Protein AF-R6GW48-F1 (afdb_monomer)

Nearest PDB structures (foldseek):
  6ifg-assembly2_B  TM=4.872E-01  e=8.582E-05  Deinococcus radiodurans R1 = ATCC 13939 = DSM 20539
  6iff-assembly2_B  TM=4.916E-01  e=2.600E-04  Deinococcus radiodurans R1 = ATCC 13939 = DSM 20539
  6a8z-assembly2_B  TM=4.890E-01  e=3.833E-04  Deinococcus radiodurans R1 = ATCC 13939 = DSM 20539
  6kp0-assembly1_A  TM=4.730E-01  e=3.431E-04  Deinococcus radiodurans R1 = ATCC 13939 = DSM 20539
  6a8z-assembly1_A  TM=4.876E-01  e=4.785E-04  Deinococcus radiodurans R1 = ATCC 13939 = DSM 20539

Mean predicted aligned error: 8.46 Å

Radius of gyration: 21.84 Å; Cα contacts (8 Å, |Δi|>4): 277; chains: 1; bounding box: 44×29×83 Å

Solvent-accessible surface area (backbone atoms only — not comparable to full-atom values): 8969 Å² total; per-residue (Å²): 109,74,67,59,55,49,51,53,51,53,56,55,62,71,68,54,79,80,80,67,75,76,74,68,19,34,36,42,35,40,38,41,37,43,89,85,34,25,28,46,38,38,39,41,38,36,40,59,35,96,40,55,43,65,46,55,47,42,42,47,81,72,55,37,84,33,23,50,73,84,40,82,44,71,77,40,82,53,99,90,34,34,23,40,73,49,77,35,97,85,28,44,62,46,81,42,78,46,40,37,35,30,33,28,73,62,30,57,46,85,64,103,59,81,42,81,57,78,65,84,77,40,69,71,52,82,69,77,68,79,44,80,47,77,47,79,42,67,68,62,90,70,98,61,84,81,87,84,83,86,133

Structure (mmCIF, N/CA/C/O backbone):
data_AF-R6GW48-F1
#
_entry.id   AF-R6GW48-F1
#
loop_
_atom_site.group_PDB
_atom_site.id
_atom_site.type_symbol
_atom_site.label_atom_id
_atom_site.label_alt_id
_atom_site.label_comp_id
_atom_site.label_asym_id
_atom_site.label_entity_id
_atom_site.label_seq_id
_atom_site.pdbx_PDB_ins_code
_atom_site.Cartn_x
_atom_site.Cartn_y
_atom_site.Cartn_z
_atom_site.occupancy
_atom_site.B_iso_or_equiv
_atom_site.auth_seq_id
_atom_site.auth_comp_id
_atom_site.auth_asym_id
_atom_site.auth_atom_id
_atom_site.pdbx_PDB_model_num
ATOM 1 N N . MET A 1 1 ? -3.509 15.896 -59.108 1.00 61.12 1 MET A N 1
ATOM 2 C CA . MET A 1 1 ? -3.497 16.880 -57.997 1.00 61.12 1 MET A CA 1
ATOM 3 C C . MET A 1 1 ? -4.088 16.332 -56.695 1.00 61.12 1 MET A C 1
ATOM 5 O O . MET A 1 1 ? -3.417 16.419 -55.681 1.00 61.12 1 MET A O 1
ATOM 9 N N . ARG A 1 2 ? -5.265 15.681 -56.699 1.00 67.50 2 ARG A N 1
ATOM 10 C CA . ARG A 1 2 ? -5.935 15.160 -55.480 1.00 67.50 2 ARG A CA 1
ATOM 11 C C . ARG A 1 2 ? -5.115 14.147 -54.652 1.00 67.50 2 ARG A C 1
ATOM 13 O O . ARG A 1 2 ? -5.148 14.199 -53.432 1.00 67.50 2 ARG A O 1
ATOM 20 N N . ARG A 1 3 ? -4.340 13.267 -55.306 1.00 68.94 3 ARG A N 1
ATOM 21 C CA . ARG A 1 3 ? -3.456 12.283 -54.637 1.00 68.94 3 ARG A CA 1
ATOM 22 C C . ARG A 1 3 ? -2.205 12.916 -54.014 1.00 68.94 3 ARG A C 1
ATOM 24 O O . ARG A 1 3 ? -1.762 12.472 -52.965 1.00 68.94 3 ARG A O 1
ATOM 31 N N . LEU A 1 4 ? -1.677 13.966 -54.646 1.00 77.50 4 LEU A N 1
ATOM 32 C CA . LEU A 1 4 ? -0.506 14.697 -54.155 1.00 77.50 4 LEU A CA 1
ATOM 33 C C . LEU A 1 4 ? -0.878 15.550 -52.933 1.00 77.50 4 LEU A C 1
ATOM 35 O O . LEU A 1 4 ? -0.163 15.552 -51.942 1.00 77.50 4 LEU A O 1
ATOM 39 N N . LEU A 1 5 ? -2.057 16.180 -52.976 1.00 77.56 5 LEU A N 1
ATOM 40 C CA . LEU A 1 5 ? -2.664 16.877 -51.838 1.00 77.56 5 LEU A CA 1
ATOM 41 C C . LEU A 1 5 ? -2.879 15.952 -50.634 1.00 77.56 5 LEU A C 1
ATOM 43 O O . LEU A 1 5 ? -2.574 16.343 -49.514 1.00 77.56 5 LEU A O 1
ATOM 47 N N . LEU A 1 6 ? -3.352 14.722 -50.862 1.00 78.31 6 LEU A N 1
ATOM 48 C CA . LEU A 1 6 ? -3.543 13.745 -49.787 1.00 78.31 6 LEU A CA 1
ATOM 49 C C . LEU A 1 6 ? -2.209 13.330 -49.148 1.00 78.31 6 LEU A C 1
ATOM 51 O O . LEU A 1 6 ? -2.114 13.253 -47.931 1.00 78.31 6 LEU A O 1
ATOM 55 N N . ALA A 1 7 ? -1.176 13.106 -49.966 1.00 80.50 7 ALA A N 1
ATOM 56 C CA . ALA A 1 7 ? 0.150 12.728 -49.483 1.00 80.50 7 ALA A CA 1
ATOM 57 C C . ALA A 1 7 ? 0.799 13.844 -48.649 1.00 80.50 7 ALA A C 1
ATOM 59 O O . ALA A 1 7 ? 1.342 13.574 -47.581 1.00 80.50 7 ALA A O 1
ATOM 60 N N . VAL A 1 8 ? 0.686 15.099 -49.101 1.00 81.25 8 VAL A N 1
ATOM 61 C CA . VAL A 1 8 ? 1.177 16.272 -48.361 1.00 81.25 8 VAL A CA 1
ATOM 62 C C . VAL A 1 8 ? 0.414 16.452 -47.047 1.00 81.25 8 VAL A C 1
ATOM 64 O O . VAL A 1 8 ? 1.032 16.716 -46.021 1.00 81.25 8 VAL A O 1
ATOM 67 N N . LEU A 1 9 ? -0.906 16.239 -47.046 1.00 79.94 9 LEU A N 1
ATOM 68 C CA . LEU A 1 9 ? -1.726 16.299 -45.834 1.00 79.94 9 LEU A CA 1
ATOM 69 C C . LEU A 1 9 ? -1.347 15.201 -44.826 1.00 79.94 9 LEU A C 1
ATOM 71 O O . LEU A 1 9 ? -1.223 15.487 -43.640 1.00 79.94 9 LEU A O 1
ATOM 75 N N . CYS A 1 10 ? -1.109 13.967 -45.282 1.00 78.00 10 CYS A N 1
ATOM 76 C CA . CYS A 1 10 ? -0.648 12.879 -44.415 1.00 78.00 10 CYS A CA 1
ATOM 77 C C . CYS A 1 10 ? 0.730 13.176 -43.806 1.00 78.00 10 CYS A C 1
ATOM 79 O O . CYS A 1 10 ? 0.915 12.966 -42.612 1.00 78.00 10 CYS A O 1
ATOM 81 N N . LEU A 1 11 ? 1.673 13.711 -44.590 1.00 80.25 11 LEU A N 1
ATOM 82 C CA . LEU A 1 11 ? 2.991 14.136 -44.100 1.00 80.25 11 LEU A CA 1
ATOM 83 C C . LEU A 1 11 ? 2.893 15.251 -43.050 1.00 80.25 11 LEU A C 1
ATOM 85 O O . LEU A 1 11 ? 3.607 15.206 -42.054 1.00 80.25 11 LEU A O 1
ATOM 89 N N . LEU A 1 12 ? 1.977 16.205 -43.229 1.00 77.19 12 LEU A N 1
ATOM 90 C CA . LEU A 1 12 ? 1.717 17.263 -42.249 1.00 77.19 12 LEU A CA 1
ATOM 91 C C . LEU A 1 12 ? 1.127 16.711 -40.943 1.00 77.19 12 LEU A C 1
ATOM 93 O O . LEU A 1 12 ? 1.548 17.124 -39.865 1.00 77.19 12 LEU A O 1
ATOM 97 N N . LEU A 1 13 ? 0.222 15.732 -41.019 1.00 74.44 13 LEU A N 1
ATOM 98 C CA . LEU A 1 13 ? -0.356 15.082 -39.836 1.00 74.44 13 LEU A CA 1
ATOM 99 C C . LEU A 1 13 ? 0.684 14.293 -39.018 1.00 74.44 13 LEU A C 1
ATOM 101 O O . LEU A 1 13 ? 0.548 14.219 -37.801 1.00 74.44 13 LEU A O 1
ATOM 105 N N . PHE A 1 14 ? 1.748 13.772 -39.643 1.00 64.81 14 PHE A N 1
ATOM 106 C CA . PHE A 1 14 ? 2.864 13.116 -38.938 1.00 64.81 14 PHE A CA 1
ATOM 107 C C . PHE A 1 14 ? 3.815 14.085 -38.218 1.00 64.81 14 PHE A C 1
ATOM 109 O O . PHE A 1 14 ? 4.612 13.644 -37.395 1.00 64.81 14 PHE A O 1
ATOM 116 N N . THR A 1 15 ? 3.750 15.387 -38.513 1.00 71.44 15 THR A N 1
ATOM 117 C CA . THR A 1 15 ? 4.566 16.414 -37.832 1.00 71.44 15 THR A CA 1
ATOM 118 C C . THR A 1 15 ? 3.879 17.046 -36.627 1.00 71.44 15 THR A C 1
ATOM 120 O O . THR A 1 15 ? 4.492 17.855 -35.931 1.00 71.44 15 THR A O 1
ATOM 123 N N . LEU A 1 16 ? 2.617 16.693 -36.363 1.00 70.62 16 LEU A N 1
ATOM 124 C CA . LEU A 1 16 ? 1.933 17.170 -35.172 1.00 70.62 16 LEU A CA 1
ATOM 125 C C . LEU A 1 16 ? 2.581 16.521 -33.941 1.00 70.62 16 LEU A C 1
ATOM 127 O O . LEU A 1 16 ? 2.644 15.290 -33.878 1.00 70.62 16 LEU A O 1
ATOM 131 N N . PRO A 1 17 ? 3.060 17.307 -32.959 1.00 59.50 17 PRO A N 1
ATOM 132 C CA . PRO A 1 17 ? 3.488 16.737 -31.697 1.00 59.50 17 PRO A CA 1
ATOM 133 C C . PRO A 1 17 ? 2.282 16.030 -31.079 1.00 59.50 17 PRO A C 1
ATOM 135 O O . PRO A 1 17 ? 1.237 16.637 -30.838 1.00 59.50 17 PRO A O 1
ATOM 138 N N . VAL A 1 18 ? 2.419 14.729 -30.837 1.00 62.88 18 VAL A N 1
ATOM 139 C CA . VAL A 1 18 ? 1.515 14.019 -29.939 1.00 62.88 18 VAL A CA 1
ATOM 140 C C . VAL A 1 18 ? 1.778 14.612 -28.561 1.00 62.88 18 VAL A C 1
ATOM 142 O O . VAL A 1 18 ? 2.772 14.277 -27.921 1.00 62.88 18 VAL A O 1
ATOM 145 N N . TRP A 1 19 ? 0.918 15.530 -28.117 1.00 52.69 19 TRP A N 1
ATOM 146 C CA . TRP A 1 19 ? 0.811 15.848 -26.699 1.00 52.69 19 TRP A CA 1
ATOM 147 C C . TRP A 1 19 ? 0.279 14.594 -26.011 1.00 52.69 19 TRP A C 1
ATOM 149 O O . TRP A 1 19 ? -0.926 14.393 -25.867 1.00 52.69 19 TRP A O 1
ATOM 159 N N . GLY A 1 20 ? 1.197 13.697 -25.656 1.00 52.62 20 GLY A N 1
ATOM 160 C CA . GLY A 1 20 ? 0.921 12.712 -24.631 1.00 52.62 20 GLY A CA 1
ATOM 161 C C . GLY A 1 20 ? 0.604 13.491 -23.366 1.00 52.62 20 GLY A C 1
ATOM 162 O O . GLY A 1 20 ? 1.370 14.381 -22.995 1.00 52.62 20 GLY A O 1
ATOM 163 N N . ALA A 1 21 ? -0.536 13.203 -22.742 1.00 59.69 21 ALA A N 1
ATOM 164 C CA . ALA A 1 21 ? -0.748 13.630 -21.369 1.00 59.69 21 ALA A CA 1
ATOM 165 C C . ALA A 1 21 ? 0.480 13.187 -20.561 1.00 59.69 21 ALA A C 1
ATOM 167 O O . ALA A 1 21 ? 0.920 12.040 -20.706 1.00 59.69 21 ALA A O 1
ATOM 168 N N . GLU A 1 22 ? 1.068 14.100 -19.786 1.00 63.56 22 GLU A N 1
ATOM 169 C CA . GLU A 1 22 ? 2.135 13.731 -18.860 1.00 63.56 22 GLU A CA 1
ATOM 170 C C . GLU A 1 22 ? 1.631 12.563 -18.012 1.00 63.56 22 GLU A C 1
ATOM 172 O O . GLU A 1 22 ? 0.483 12.558 -17.557 1.00 63.56 22 GLU A O 1
ATOM 177 N N . ALA A 1 23 ? 2.446 11.514 -17.904 1.00 74.62 23 ALA A N 1
ATOM 178 C CA . ALA A 1 23 ? 2.042 10.332 -17.171 1.00 74.62 23 ALA A CA 1
ATOM 179 C C . ALA A 1 23 ? 1.957 10.689 -15.685 1.00 74.62 23 ALA A C 1
ATOM 181 O O . ALA A 1 23 ? 2.975 10.854 -15.019 1.00 74.62 23 ALA A O 1
ATOM 182 N N . GLU A 1 24 ? 0.721 10.839 -15.223 1.00 88.94 24 GLU A N 1
ATOM 183 C CA . GLU A 1 24 ? 0.368 11.248 -13.872 1.00 88.94 24 GLU A CA 1
ATOM 184 C C . GLU A 1 24 ? 0.602 10.107 -12.875 1.00 88.94 24 GLU A C 1
ATOM 186 O O . GLU A 1 24 ? 0.140 8.975 -13.071 1.00 88.94 24 GLU A O 1
ATOM 191 N N . ASN A 1 25 ? 1.279 10.419 -11.774 1.00 94.00 25 ASN A N 1
ATOM 192 C CA . ASN A 1 25 ? 1.462 9.510 -10.660 1.00 94.00 25 ASN A CA 1
ATOM 193 C C . ASN A 1 25 ? 0.212 9.524 -9.779 1.00 94.00 25 ASN A C 1
ATOM 195 O O . ASN A 1 25 ? -0.149 10.543 -9.191 1.00 94.00 25 ASN A O 1
ATOM 199 N N . THR A 1 26 ? -0.445 8.376 -9.638 1.00 95.50 26 THR A N 1
ATOM 200 C CA . THR A 1 26 ? -1.699 8.274 -8.881 1.00 95.50 26 THR A CA 1
ATOM 201 C C . THR A 1 26 ? -1.605 7.250 -7.762 1.00 95.50 26 THR A C 1
ATOM 203 O O . THR A 1 26 ? -0.914 6.233 -7.875 1.00 95.50 26 THR A O 1
ATOM 206 N N . MET A 1 27 ? -2.329 7.520 -6.677 1.00 96.12 27 MET A N 1
ATOM 207 C CA . MET A 1 27 ? -2.474 6.624 -5.538 1.00 96.12 27 MET A CA 1
ATOM 208 C C . MET A 1 27 ? -3.957 6.431 -5.218 1.00 96.12 27 MET A C 1
ATOM 210 O O . MET A 1 27 ? -4.679 7.386 -4.937 1.00 96.12 27 MET A O 1
ATOM 214 N N . GLU A 1 28 ? -4.414 5.184 -5.225 1.00 96.75 28 GLU A N 1
ATOM 215 C CA . GLU A 1 28 ? -5.750 4.803 -4.766 1.00 96.75 28 GLU A CA 1
ATOM 216 C C . GLU A 1 28 ? -5.626 3.967 -3.493 1.00 96.75 28 GLU A C 1
ATOM 218 O O . GLU A 1 28 ? -4.957 2.934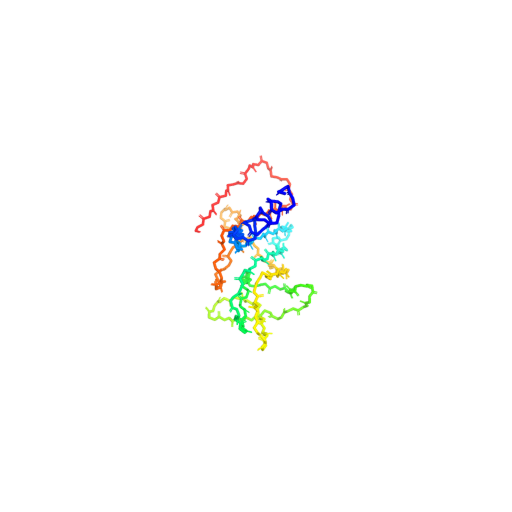 -3.487 1.00 96.75 28 GLU A O 1
ATOM 223 N N . VAL A 1 29 ? -6.284 4.390 -2.415 1.00 97.44 29 VAL A N 1
ATOM 224 C CA . VAL A 1 29 ? -6.236 3.719 -1.111 1.00 97.44 29 VAL A CA 1
ATOM 225 C C . VAL A 1 29 ? -7.623 3.231 -0.729 1.00 97.44 29 VAL A C 1
ATOM 227 O O . VAL A 1 29 ? -8.561 4.011 -0.606 1.00 97.44 29 VAL A O 1
ATOM 230 N N . THR A 1 30 ? -7.767 1.939 -0.476 1.00 97.25 30 THR A N 1
ATOM 231 C CA . THR A 1 30 ? -8.964 1.373 0.148 1.00 97.25 30 THR A CA 1
ATOM 232 C C . THR A 1 30 ? -8.615 0.865 1.536 1.00 97.25 30 THR A C 1
ATOM 234 O O . THR A 1 30 ? -7.706 0.053 1.693 1.00 97.25 30 THR A O 1
ATOM 237 N N . ALA A 1 31 ? -9.354 1.329 2.538 1.00 96.75 31 ALA A N 1
ATOM 238 C CA . ALA A 1 31 ? -9.251 0.873 3.915 1.00 96.75 31 ALA A CA 1
ATOM 239 C C . ALA A 1 31 ? -10.572 0.225 4.338 1.00 96.75 31 ALA A C 1
ATOM 241 O O . ALA A 1 31 ? -11.636 0.835 4.225 1.00 96.75 31 ALA A O 1
ATOM 242 N N . VAL A 1 32 ? -10.508 -1.005 4.837 1.00 96.25 32 VAL A N 1
ATOM 243 C CA . VAL A 1 32 ? -11.642 -1.685 5.471 1.00 96.25 32 VAL A CA 1
ATOM 244 C C . VAL A 1 32 ? -11.333 -1.821 6.952 1.00 96.25 32 VAL A C 1
ATOM 246 O O . VAL A 1 32 ? -10.416 -2.550 7.327 1.00 96.25 32 VAL A O 1
ATOM 249 N N . VAL A 1 33 ? -12.083 -1.093 7.771 1.00 94.62 33 VAL A N 1
ATOM 250 C CA . VAL A 1 33 ? -11.959 -1.087 9.228 1.00 94.62 33 VAL A CA 1
ATOM 251 C C . VAL A 1 33 ? -12.813 -2.222 9.784 1.00 94.62 33 VAL A C 1
ATOM 253 O O . VAL A 1 33 ? -14.006 -2.308 9.489 1.00 94.62 33 VAL A O 1
ATOM 256 N N . ASN A 1 34 ? -12.211 -3.094 10.584 1.00 93.19 34 ASN A N 1
ATOM 257 C CA . ASN A 1 34 ? -12.891 -4.211 11.228 1.00 93.19 34 ASN A CA 1
ATOM 258 C C . A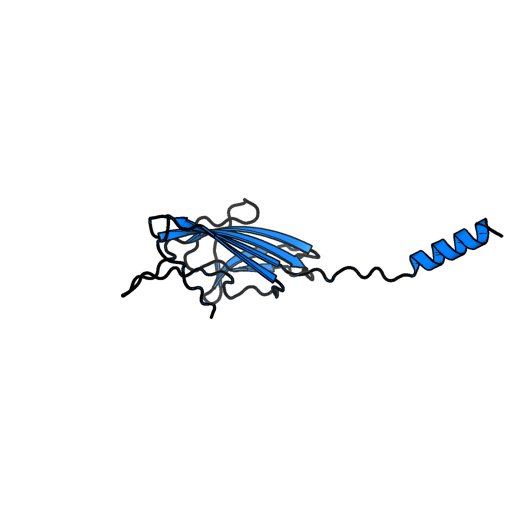SN A 1 34 ? -13.385 -3.817 12.631 1.00 93.19 34 ASN A C 1
ATOM 260 O O . ASN A 1 34 ? -12.937 -2.833 13.221 1.00 93.19 34 ASN A O 1
ATOM 264 N N . GLY A 1 35 ? -14.319 -4.598 13.181 1.00 89.19 35 GLY A N 1
ATOM 265 C CA . GLY A 1 35 ? -14.910 -4.336 14.501 1.00 89.19 35 GLY A CA 1
ATOM 266 C C . GLY A 1 35 ? -13.931 -4.447 15.677 1.00 89.19 35 GLY A C 1
ATOM 267 O O . GLY A 1 35 ? -14.207 -3.910 16.745 1.00 89.19 35 GLY A O 1
ATOM 268 N N . ASP A 1 36 ? -12.787 -5.103 15.478 1.00 90.75 36 ASP A N 1
ATOM 269 C CA . ASP A 1 36 ? -11.690 -5.206 16.449 1.00 90.75 36 ASP A CA 1
ATOM 270 C C . ASP A 1 36 ? -10.702 -4.024 16.381 1.00 90.75 36 ASP A C 1
ATOM 272 O O . ASP A 1 36 ? -9.738 -3.982 17.141 1.00 90.75 36 ASP A O 1
ATOM 276 N N . GLY A 1 37 ? -10.933 -3.059 15.483 1.00 90.38 37 GLY A N 1
ATOM 277 C CA . GLY A 1 37 ? -10.062 -1.903 15.279 1.00 90.38 37 GLY A CA 1
ATOM 278 C C . GLY A 1 37 ? -8.863 -2.164 14.366 1.00 90.38 37 GLY A C 1
ATOM 279 O O . GLY A 1 37 ? -8.065 -1.249 14.158 1.00 90.38 37 GLY A O 1
ATOM 280 N N . SER A 1 38 ? -8.735 -3.363 13.789 1.00 95.50 38 SER A N 1
ATOM 281 C CA . SER A 1 38 ? -7.772 -3.630 12.720 1.00 95.50 38 SER A CA 1
ATOM 282 C C . SER A 1 38 ? -8.245 -3.042 11.387 1.00 95.50 38 SER A C 1
ATOM 284 O O . SER A 1 38 ? -9.441 -2.864 11.145 1.00 95.50 38 SER A O 1
ATOM 286 N N . CYS A 1 39 ? -7.305 -2.755 10.490 1.00 96.62 39 CYS A N 1
ATOM 287 C CA . CYS A 1 39 ? -7.596 -2.203 9.171 1.00 96.62 39 CYS A CA 1
ATOM 288 C C . CYS A 1 39 ? -6.936 -3.027 8.070 1.00 96.62 39 CYS A C 1
ATOM 290 O O . CYS A 1 39 ? -5.714 -3.173 8.046 1.00 96.62 39 CYS A O 1
ATOM 292 N N . ARG A 1 40 ? -7.725 -3.504 7.105 1.00 97.31 40 ARG A N 1
ATOM 293 C CA . ARG A 1 40 ? -7.196 -4.079 5.865 1.00 97.31 40 ARG A CA 1
ATOM 294 C C . ARG A 1 40 ? -7.002 -2.971 4.841 1.00 97.31 40 ARG A C 1
ATOM 296 O O . ARG A 1 40 ? -7.964 -2.305 4.462 1.00 97.31 40 ARG A O 1
ATOM 303 N N . MET A 1 41 ? -5.767 -2.802 4.398 1.00 97.81 41 MET A N 1
ATOM 304 C CA . MET A 1 41 ? -5.357 -1.775 3.452 1.00 97.81 41 MET A CA 1
ATOM 305 C C . MET A 1 41 ? -5.109 -2.405 2.083 1.00 97.81 41 MET A C 1
ATOM 307 O O . MET A 1 41 ? -4.465 -3.450 1.978 1.00 97.81 41 MET A O 1
ATOM 311 N N . ALA A 1 42 ? -5.599 -1.748 1.037 1.00 97.62 42 ALA A N 1
ATOM 312 C CA . ALA A 1 42 ? -5.235 -2.005 -0.347 1.00 97.62 42 ALA A CA 1
ATOM 313 C C . ALA A 1 42 ? -4.819 -0.680 -0.987 1.00 97.62 42 ALA A C 1
ATOM 315 O O . ALA A 1 42 ? -5.581 0.285 -0.959 1.00 97.62 42 ALA A O 1
ATOM 316 N N . VAL A 1 43 ? -3.611 -0.627 -1.536 1.00 97.44 43 VAL A N 1
ATOM 317 C CA . VAL A 1 43 ? -3.035 0.577 -2.134 1.00 97.44 43 VAL A CA 1
ATOM 318 C C . VAL A 1 43 ? -2.638 0.259 -3.563 1.00 97.44 43 VAL A C 1
ATOM 320 O O . VAL A 1 43 ? -1.833 -0.638 -3.795 1.00 97.44 43 VAL A O 1
ATOM 323 N N . LYS A 1 44 ? -3.183 0.991 -4.527 1.00 97.31 44 LYS A N 1
ATOM 324 C CA . LYS A 1 44 ? -2.777 0.912 -5.927 1.00 97.31 44 LYS A CA 1
ATOM 325 C C . LYS A 1 44 ? -1.994 2.167 -6.278 1.00 97.31 44 LYS A C 1
ATOM 327 O O . LYS A 1 44 ? -2.509 3.274 -6.174 1.00 97.31 44 LYS A O 1
ATOM 332 N N . LEU A 1 45 ? -0.755 1.968 -6.697 1.00 96.25 45 LEU A N 1
ATOM 333 C CA . LEU A 1 45 ? 0.151 3.003 -7.169 1.00 96.25 45 LEU A CA 1
ATOM 334 C C . LEU A 1 45 ? 0.300 2.869 -8.675 1.00 96.25 45 LEU A C 1
ATOM 336 O O . LEU A 1 45 ? 0.631 1.788 -9.158 1.00 96.25 45 LEU A O 1
ATOM 340 N N . VAL A 1 46 ? 0.095 3.960 -9.400 1.00 96.50 46 VAL A N 1
ATOM 341 C CA . VAL A 1 46 ? 0.493 4.087 -10.804 1.00 96.50 46 VAL A CA 1
ATOM 342 C C . VAL A 1 46 ? 1.588 5.136 -10.841 1.00 96.50 46 VAL A C 1
ATOM 344 O O . VAL A 1 46 ? 1.326 6.279 -10.485 1.00 96.50 46 VAL A O 1
ATOM 347 N N . LEU A 1 47 ? 2.806 4.738 -11.200 1.00 95.06 47 LEU A N 1
ATOM 348 C CA . LEU A 1 47 ? 3.998 5.583 -11.139 1.00 95.06 47 LEU A CA 1
ATOM 349 C C . LEU A 1 47 ? 4.689 5.613 -12.499 1.00 95.06 47 LEU A C 1
ATOM 351 O O . LEU A 1 47 ? 4.954 4.562 -13.079 1.00 95.06 47 LEU A O 1
ATOM 355 N N . ASN A 1 48 ? 5.022 6.802 -12.982 1.00 94.56 48 ASN A N 1
ATOM 356 C CA . ASN A 1 48 ? 5.926 7.025 -14.094 1.00 94.56 48 ASN A CA 1
ATOM 357 C C . ASN A 1 48 ? 7.365 7.100 -13.570 1.00 94.56 48 ASN A C 1
ATOM 359 O O . ASN A 1 48 ? 7.735 8.037 -12.863 1.00 94.56 48 ASN A O 1
ATOM 363 N N . LEU A 1 49 ? 8.160 6.081 -13.885 1.00 94.25 49 LEU A N 1
ATOM 364 C CA . LEU A 1 49 ? 9.484 5.869 -13.305 1.00 94.25 49 LEU A CA 1
ATOM 365 C C . LEU A 1 49 ? 10.595 6.084 -14.338 1.00 94.25 49 LEU A C 1
ATOM 367 O O . LEU A 1 49 ? 10.486 5.661 -15.492 1.00 94.25 49 LEU A O 1
ATOM 371 N N . ASP A 1 50 ? 11.699 6.691 -13.906 1.00 92.94 50 ASP A N 1
ATOM 372 C CA . ASP A 1 50 ? 12.841 7.077 -14.746 1.00 92.94 50 ASP A CA 1
ATOM 373 C C . ASP A 1 50 ? 13.997 6.056 -14.749 1.00 92.94 50 ASP A C 1
ATOM 375 O O . ASP A 1 50 ? 15.047 6.279 -15.357 1.00 92.94 50 ASP A O 1
ATOM 379 N N . GLY A 1 51 ? 13.780 4.876 -14.166 1.00 94.00 51 GLY A N 1
ATOM 380 C CA . GLY A 1 51 ? 14.754 3.790 -14.096 1.00 94.00 51 GLY A CA 1
ATOM 381 C C . GLY A 1 51 ? 15.404 3.523 -12.738 1.00 94.00 51 GLY A C 1
ATOM 382 O O . GLY A 1 51 ? 16.519 3.002 -12.776 1.00 94.00 51 GLY A O 1
ATOM 383 N N . PRO A 1 52 ? 14.798 3.807 -11.562 1.00 95.00 52 PRO A N 1
ATOM 384 C CA . PRO A 1 52 ? 15.412 3.413 -10.300 1.00 95.00 52 PRO A CA 1
ATOM 385 C C . PRO A 1 52 ? 15.552 1.890 -10.244 1.00 95.00 52 PRO A C 1
ATOM 387 O O . PRO A 1 52 ? 14.634 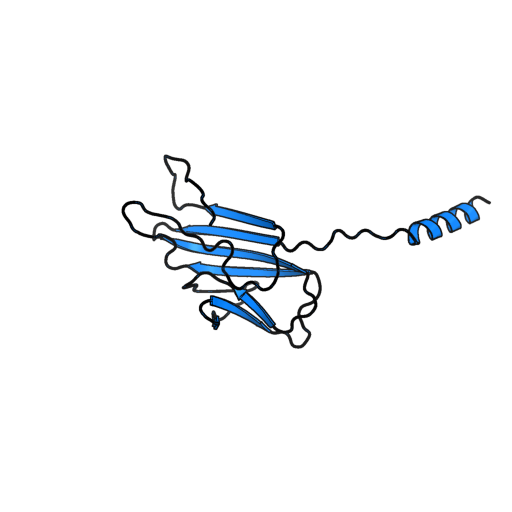1.160 -10.613 1.00 95.00 52 PRO A O 1
ATOM 390 N N . GLU A 1 53 ? 16.690 1.399 -9.763 1.00 95.56 53 GLU A N 1
ATOM 391 C CA . GLU A 1 53 ? 16.917 -0.038 -9.536 1.00 95.56 53 GLU A CA 1
ATOM 392 C C . GLU A 1 53 ? 16.238 -0.533 -8.259 1.00 95.56 53 GLU A C 1
ATOM 394 O O . GLU A 1 53 ? 15.941 -1.718 -8.122 1.00 95.56 53 GLU A O 1
ATOM 399 N N . ARG A 1 54 ? 15.950 0.387 -7.335 1.00 94.31 54 ARG A N 1
ATOM 400 C CA . ARG A 1 54 ? 15.320 0.111 -6.049 1.00 94.31 54 ARG A CA 1
ATOM 401 C C . ARG A 1 54 ? 14.136 1.043 -5.825 1.00 94.31 54 ARG A C 1
ATOM 403 O O . ARG A 1 54 ? 14.285 2.260 -5.885 1.00 94.31 54 ARG A O 1
ATOM 410 N N . LEU A 1 55 ? 12.982 0.469 -5.505 1.00 93.81 55 LEU A N 1
ATOM 411 C CA . LEU A 1 55 ? 11.785 1.195 -5.091 1.00 93.81 55 LEU A CA 1
ATOM 412 C C . LEU A 1 55 ? 11.476 0.901 -3.629 1.00 93.81 55 LEU A C 1
ATOM 414 O O . LEU A 1 55 ? 11.471 -0.252 -3.198 1.00 93.81 55 LEU A O 1
ATOM 418 N N . VAL A 1 56 ? 11.182 1.959 -2.881 1.00 94.31 56 VAL A N 1
ATOM 419 C CA . VAL A 1 56 ? 10.717 1.887 -1.498 1.00 94.31 56 VAL A CA 1
ATOM 420 C C . VAL A 1 56 ? 9.246 2.273 -1.495 1.00 94.31 56 VAL A C 1
ATOM 422 O O . VAL A 1 56 ? 8.897 3.416 -1.782 1.00 94.31 56 VAL A O 1
ATOM 425 N N . LEU A 1 57 ? 8.383 1.300 -1.214 1.00 95.12 57 LEU A N 1
ATOM 426 C CA . LEU A 1 57 ? 6.936 1.472 -1.179 1.00 95.12 57 LEU A CA 1
ATOM 427 C C . LEU A 1 57 ? 6.486 1.472 0.289 1.00 95.12 57 LEU A C 1
ATOM 429 O O . LEU A 1 57 ? 6.412 0.398 0.898 1.00 95.12 57 LEU A O 1
ATOM 433 N N . PRO A 1 58 ? 6.261 2.647 0.899 1.00 94.94 58 PRO A N 1
ATOM 434 C CA . PRO A 1 58 ? 5.957 2.740 2.320 1.00 94.94 58 PRO A CA 1
ATOM 435 C C . PRO A 1 58 ? 4.603 2.110 2.656 1.00 94.94 58 PRO A C 1
ATOM 437 O O . PRO A 1 58 ? 3.649 2.150 1.879 1.00 94.94 58 PRO A O 1
ATOM 440 N N . VAL A 1 59 ? 4.527 1.540 3.853 1.00 95.12 59 VAL A N 1
ATOM 441 C CA . VAL A 1 59 ? 3.320 0.970 4.452 1.00 95.12 59 VAL A CA 1
ATOM 442 C C . VAL A 1 59 ? 3.117 1.559 5.845 1.00 95.12 59 VAL A C 1
ATOM 444 O O . VAL A 1 59 ? 4.026 2.133 6.448 1.00 95.12 59 VAL A O 1
ATOM 447 N N . GLY A 1 60 ? 1.902 1.435 6.375 1.00 92.12 60 GLY A N 1
ATOM 448 C CA . GLY A 1 60 ? 1.606 1.907 7.726 1.00 92.12 60 GLY A CA 1
ATOM 449 C C . GLY A 1 60 ? 2.437 1.192 8.798 1.00 92.12 60 GLY A C 1
ATOM 450 O O . GLY A 1 60 ? 2.824 0.033 8.642 1.00 92.12 60 GLY A O 1
ATOM 451 N N . SER A 1 61 ? 2.696 1.879 9.912 1.00 90.00 61 SER A N 1
ATOM 452 C CA . SER A 1 61 ? 3.437 1.291 11.031 1.00 90.00 61 SER A CA 1
ATOM 453 C C . SER A 1 61 ? 2.719 0.057 11.581 1.00 90.00 61 SER A C 1
ATOM 455 O O . SER A 1 61 ? 1.530 0.102 11.889 1.00 90.00 61 SER A O 1
ATOM 457 N N . GLY A 1 62 ? 3.460 -1.039 11.722 1.00 91.75 62 GLY A N 1
ATOM 458 C CA . GLY A 1 62 ? 2.952 -2.305 12.234 1.00 91.75 62 GLY A CA 1
ATOM 459 C C . GLY A 1 62 ? 2.242 -3.138 11.173 1.00 91.75 62 GLY A C 1
ATOM 460 O O . GLY A 1 62 ? 1.517 -4.050 11.549 1.00 91.75 62 GLY A O 1
ATOM 461 N N . ALA A 1 63 ? 2.428 -2.833 9.883 1.00 95.19 63 ALA A N 1
ATOM 462 C CA . ALA A 1 63 ? 1.863 -3.605 8.784 1.00 95.19 63 ALA A CA 1
ATOM 463 C C . ALA A 1 63 ? 2.261 -5.088 8.852 1.00 95.19 63 ALA A C 1
ATOM 465 O O . ALA A 1 63 ? 3.428 -5.438 9.035 1.00 95.19 63 ALA A O 1
ATOM 466 N N . GLN A 1 64 ? 1.269 -5.952 8.664 1.00 96.25 64 GLN A N 1
ATOM 467 C CA . GLN A 1 64 ? 1.381 -7.408 8.649 1.00 96.25 64 GLN A CA 1
ATOM 468 C C . GLN A 1 64 ? 0.819 -7.959 7.337 1.00 96.25 64 GLN A C 1
ATOM 470 O O . GLN A 1 64 ? 0.079 -7.265 6.634 1.00 96.25 64 GLN A O 1
ATOM 475 N N . ASP A 1 65 ? 1.183 -9.203 7.015 1.00 96.69 65 ASP A N 1
ATOM 476 C CA . ASP A 1 65 ? 0.675 -9.949 5.854 1.00 96.69 65 ASP A CA 1
ATOM 477 C C . ASP A 1 65 ? 0.765 -9.164 4.538 1.00 96.69 65 ASP A C 1
ATOM 479 O O . ASP A 1 65 ? -0.155 -9.151 3.716 1.00 96.69 65 ASP A O 1
ATOM 483 N N . ALA A 1 66 ? 1.876 -8.447 4.365 1.00 97.56 66 ALA A N 1
ATOM 484 C CA . ALA A 1 66 ? 2.038 -7.548 3.244 1.00 97.56 66 ALA A CA 1
ATOM 485 C C . ALA A 1 66 ? 2.259 -8.314 1.931 1.00 97.56 66 ALA A C 1
ATOM 487 O O . ALA A 1 66 ? 3.017 -9.286 1.872 1.00 97.56 66 ALA A O 1
ATOM 488 N N . THR A 1 67 ? 1.637 -7.841 0.854 1.00 98.12 67 THR A N 1
ATOM 489 C CA . THR A 1 67 ? 1.861 -8.348 -0.502 1.00 98.12 67 THR A CA 1
ATOM 490 C C . THR A 1 67 ? 2.128 -7.212 -1.475 1.00 98.12 67 THR A C 1
ATOM 492 O O . THR A 1 67 ? 1.664 -6.088 -1.272 1.00 98.12 67 THR A O 1
ATOM 495 N N . VAL A 1 68 ? 2.861 -7.523 -2.543 1.00 97.75 68 VAL A N 1
ATOM 496 C CA . VAL A 1 68 ? 2.997 -6.678 -3.730 1.00 97.75 68 VAL A CA 1
ATOM 497 C C . VAL A 1 68 ? 2.565 -7.493 -4.936 1.00 97.75 68 VAL A C 1
ATOM 499 O O . VAL A 1 68 ? 3.084 -8.581 -5.175 1.00 97.75 68 VAL A O 1
ATOM 502 N N . ASN A 1 69 ? 1.605 -6.975 -5.698 1.00 96.56 69 ASN A N 1
ATOM 503 C CA . ASN A 1 69 ? 1.023 -7.631 -6.870 1.00 96.56 69 ASN A CA 1
ATOM 504 C C . ASN A 1 69 ? 0.548 -9.069 -6.571 1.00 96.56 69 ASN A C 1
ATOM 506 O O . ASN A 1 69 ? 0.657 -9.959 -7.409 1.00 96.56 69 ASN A O 1
ATOM 510 N N . GLY A 1 70 ? 0.042 -9.298 -5.352 1.00 93.50 70 GLY A N 1
ATOM 511 C CA . GLY A 1 70 ? -0.441 -10.600 -4.881 1.00 93.50 70 GLY A CA 1
ATOM 512 C C . GLY A 1 70 ? 0.642 -11.557 -4.369 1.00 93.50 70 GLY A C 1
ATOM 513 O O . GLY A 1 70 ? 0.300 -12.597 -3.811 1.00 93.50 70 GLY A O 1
ATOM 514 N N . ALA A 1 71 ? 1.929 -11.224 -4.503 1.00 94.88 71 ALA A N 1
ATOM 515 C CA . ALA A 1 71 ? 3.024 -12.012 -3.946 1.00 94.88 71 ALA A CA 1
ATOM 516 C C . ALA A 1 71 ? 3.391 -11.524 -2.539 1.00 94.88 71 ALA A C 1
ATOM 518 O O . ALA A 1 71 ? 3.508 -10.319 -2.306 1.00 94.88 71 ALA A O 1
ATOM 519 N N . ALA A 1 72 ? 3.598 -12.455 -1.603 1.00 95.81 72 ALA A N 1
ATOM 520 C CA . ALA A 1 72 ? 4.021 -12.130 -0.243 1.00 95.81 72 ALA A CA 1
ATOM 521 C C . ALA A 1 72 ? 5.336 -11.335 -0.254 1.00 95.81 72 ALA A C 1
ATOM 523 O O . ALA A 1 72 ? 6.297 -11.709 -0.927 1.00 95.81 72 ALA A O 1
ATOM 524 N N . ALA A 1 73 ? 5.375 -10.248 0.512 1.00 95.50 73 ALA A N 1
ATOM 525 C CA . ALA A 1 73 ? 6.510 -9.344 0.581 1.00 95.50 73 ALA A CA 1
ATOM 526 C C . ALA A 1 73 ? 6.891 -9.081 2.039 1.00 95.50 73 ALA A C 1
ATOM 528 O O . ALA A 1 73 ? 6.046 -8.907 2.916 1.00 95.50 73 ALA A O 1
ATOM 529 N N . LYS A 1 74 ? 8.197 -9.044 2.309 1.00 94.94 74 LYS A N 1
ATOM 530 C CA . LYS A 1 74 ? 8.705 -8.774 3.652 1.00 94.94 74 LYS A CA 1
ATOM 531 C C . LYS A 1 74 ? 8.693 -7.271 3.916 1.00 94.94 74 LYS A C 1
ATOM 533 O O . LYS A 1 74 ? 9.350 -6.516 3.201 1.00 94.94 74 LYS A O 1
ATOM 538 N N . VAL A 1 75 ? 8.016 -6.863 4.986 1.00 95.50 75 VAL A N 1
ATOM 539 C CA . VAL A 1 75 ? 8.104 -5.495 5.509 1.00 95.50 75 VAL A CA 1
ATOM 540 C C . VAL A 1 75 ? 9.502 -5.270 6.085 1.00 95.50 75 VAL A C 1
ATOM 542 O O . VAL A 1 75 ? 9.982 -6.041 6.920 1.00 95.50 75 VAL A O 1
ATOM 545 N N . GLN A 1 76 ? 10.163 -4.216 5.622 1.00 95.06 76 GLN A N 1
ATOM 546 C CA . GLN A 1 76 ? 11.473 -3.780 6.090 1.00 95.06 76 GLN A CA 1
ATOM 547 C C . GLN A 1 76 ? 11.342 -2.457 6.838 1.00 95.06 76 GLN A C 1
ATOM 549 O O . GLN A 1 76 ? 10.485 -1.635 6.516 1.00 95.06 76 GLN A O 1
ATOM 554 N N . ARG A 1 77 ? 12.209 -2.242 7.831 1.00 93.00 77 ARG A N 1
ATOM 555 C CA . ARG A 1 77 ? 12.324 -0.962 8.532 1.00 93.00 77 ARG A CA 1
ATOM 556 C C . ARG A 1 77 ? 13.511 -0.190 7.961 1.00 93.00 77 ARG A C 1
ATOM 558 O O . ARG A 1 77 ? 14.634 -0.678 8.042 1.00 93.00 77 ARG A O 1
ATOM 565 N N . LEU A 1 78 ? 13.253 0.992 7.412 1.00 90.12 78 LEU A N 1
ATOM 566 C CA . LEU A 1 78 ? 14.243 1.903 6.834 1.00 90.12 78 LEU A CA 1
ATOM 567 C C . LEU A 1 78 ? 14.077 3.267 7.504 1.00 90.12 78 LEU A C 1
ATOM 569 O O . LEU A 1 78 ? 13.019 3.867 7.364 1.00 90.12 78 LEU A O 1
ATOM 573 N N . ASP A 1 79 ? 15.064 3.722 8.278 1.00 81.81 79 ASP A N 1
ATOM 574 C CA . ASP A 1 79 ? 15.094 5.070 8.878 1.00 81.81 79 ASP A CA 1
ATOM 575 C C . ASP A 1 79 ? 13.770 5.513 9.544 1.00 81.81 79 ASP A C 1
ATOM 577 O O . ASP A 1 79 ? 13.323 6.644 9.407 1.00 81.81 79 ASP A O 1
ATOM 581 N N . ASN A 1 80 ? 13.150 4.590 10.294 1.00 83.56 80 ASN A N 1
ATOM 582 C CA . ASN A 1 80 ? 11.844 4.693 10.978 1.00 83.56 80 ASN A CA 1
ATOM 583 C C . ASN A 1 80 ? 10.573 4.527 10.134 1.00 83.56 80 ASN A C 1
ATOM 585 O O . ASN A 1 80 ? 9.490 4.432 10.714 1.00 83.56 80 ASN A O 1
ATOM 589 N N . ILE A 1 81 ? 10.688 4.361 8.823 1.00 88.56 81 ILE A N 1
ATOM 590 C CA . ILE A 1 81 ? 9.580 4.008 7.935 1.00 88.56 81 ILE A CA 1
ATOM 591 C C . ILE A 1 81 ? 9.504 2.484 7.798 1.00 88.56 81 ILE A C 1
ATOM 593 O O . ILE A 1 81 ? 10.522 1.788 7.743 1.00 88.56 81 ILE A O 1
ATOM 597 N N . GLN A 1 82 ? 8.287 1.943 7.764 1.00 94.12 82 GLN A N 1
ATOM 598 C CA . GLN A 1 82 ? 8.052 0.557 7.361 1.00 94.12 82 GLN A CA 1
ATOM 599 C C . GLN A 1 82 ? 7.701 0.544 5.878 1.00 94.12 82 GLN A C 1
ATOM 601 O O . GLN A 1 82 ? 6.848 1.310 5.443 1.00 94.12 82 GLN A O 1
ATOM 606 N N . ALA A 1 83 ? 8.374 -0.290 5.093 1.00 95.56 83 ALA A N 1
ATOM 607 C CA . ALA A 1 83 ? 8.227 -0.288 3.645 1.00 95.56 83 ALA A CA 1
ATOM 608 C C . ALA A 1 83 ? 8.429 -1.672 3.030 1.00 95.56 83 ALA A C 1
ATOM 610 O O . ALA A 1 83 ? 9.080 -2.552 3.597 1.00 95.56 83 ALA A O 1
ATOM 611 N N . LEU A 1 84 ? 7.894 -1.831 1.825 1.00 95.69 84 LEU A N 1
ATOM 612 C CA . LEU A 1 84 ? 8.175 -2.934 0.920 1.00 95.69 84 LEU A CA 1
ATOM 613 C C . LEU A 1 84 ? 9.242 -2.455 -0.062 1.00 95.69 84 LEU A C 1
ATOM 615 O O . LEU A 1 84 ? 9.080 -1.421 -0.708 1.00 95.69 84 LEU A O 1
ATOM 619 N N . VAL A 1 85 ? 10.351 -3.184 -0.139 1.00 95.00 85 VAL A N 1
ATOM 620 C CA . VAL A 1 85 ? 11.474 -2.831 -1.011 1.00 95.00 85 VAL A CA 1
ATOM 621 C C . VAL A 1 85 ? 11.447 -3.743 -2.223 1.00 95.00 85 VAL A C 1
ATOM 623 O O . VAL A 1 85 ? 11.490 -4.963 -2.073 1.00 95.00 85 VAL A O 1
ATOM 626 N N . LEU A 1 86 ? 11.371 -3.145 -3.408 1.00 94.75 86 LEU A N 1
ATOM 627 C CA . LEU A 1 86 ? 11.464 -3.850 -4.680 1.00 94.75 86 LEU A CA 1
ATOM 628 C C . LEU A 1 86 ? 12.795 -3.521 -5.336 1.00 94.75 86 LEU A C 1
ATOM 630 O O . LEU A 1 86 ? 13.194 -2.359 -5.375 1.00 94.75 86 LEU A O 1
ATOM 634 N N . GLU A 1 87 ? 13.451 -4.538 -5.877 1.00 94.94 87 GLU A N 1
ATOM 635 C CA . GLU A 1 87 ? 14.735 -4.405 -6.558 1.00 94.94 87 GLU A CA 1
ATOM 636 C C . GLU A 1 87 ? 14.644 -5.028 -7.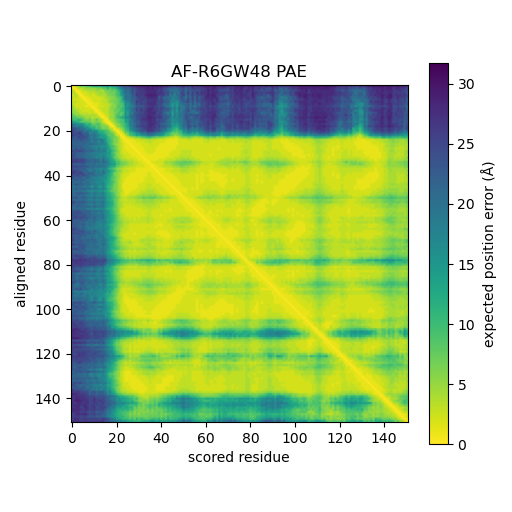949 1.00 94.94 87 GLU A C 1
ATOM 638 O O . GLU A 1 87 ? 14.073 -6.104 -8.133 1.00 94.94 87 GLU A O 1
ATOM 643 N N . SER A 1 88 ? 15.195 -4.330 -8.935 1.00 94.06 88 SER A N 1
ATOM 644 C CA . SER A 1 88 ? 15.275 -4.770 -10.322 1.00 94.06 88 SER A CA 1
ATOM 645 C C . SER A 1 88 ? 16.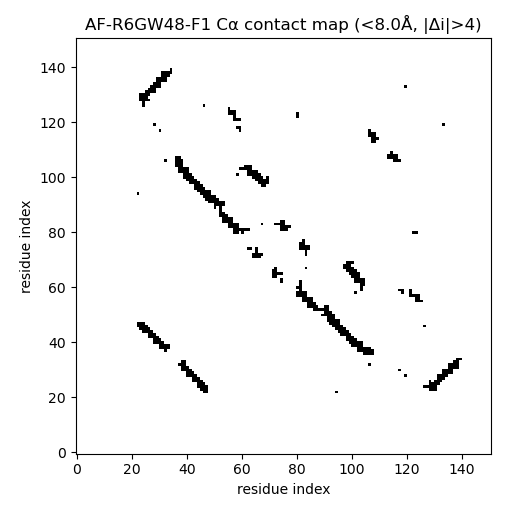610 -4.306 -10.903 1.00 94.06 88 SER A C 1
ATOM 647 O O . SER A 1 88 ? 16.788 -3.101 -11.087 1.00 94.06 88 SER A O 1
ATOM 649 N N . PRO A 1 89 ? 17.530 -5.222 -11.266 1.00 93.75 89 PRO A N 1
ATOM 650 C CA . PRO A 1 89 ? 18.788 -4.859 -11.926 1.00 93.75 89 PRO A CA 1
ATOM 651 C C . PRO A 1 89 ? 18.596 -4.138 -13.268 1.00 93.75 89 PRO A C 1
ATOM 653 O O . PRO A 1 89 ? 19.489 -3.446 -13.736 1.00 93.75 89 PRO A O 1
ATOM 656 N N . ALA A 1 90 ? 17.436 -4.307 -13.911 1.00 94.50 90 ALA A N 1
ATOM 657 C CA . ALA A 1 90 ? 17.093 -3.598 -15.144 1.00 94.50 90 ALA A CA 1
ATOM 658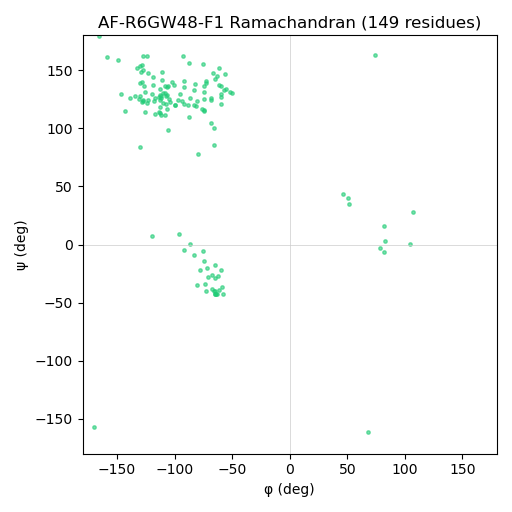 C C . ALA A 1 90 ? 16.536 -2.179 -14.894 1.00 94.50 90 ALA A C 1
ATOM 660 O O . ALA A 1 90 ? 16.333 -1.412 -15.841 1.00 94.50 90 ALA A O 1
ATOM 661 N N . GLY A 1 91 ? 16.263 -1.838 -13.632 1.00 95.12 91 GLY A N 1
ATOM 662 C CA . GLY A 1 91 ? 15.504 -0.658 -13.240 1.00 95.12 91 GLY A CA 1
ATOM 663 C C . GLY A 1 91 ? 14.002 -0.793 -13.503 1.00 95.12 91 GLY A C 1
ATOM 664 O O . GLY A 1 91 ? 13.543 -1.654 -14.257 1.00 95.12 91 GLY A O 1
ATOM 665 N N . PHE A 1 92 ? 13.218 0.077 -12.872 1.00 94.38 92 PHE A N 1
ATOM 666 C CA . PHE A 1 92 ? 11.790 0.244 -13.141 1.00 94.38 92 PHE A CA 1
ATOM 667 C C . PHE A 1 92 ? 11.585 1.457 -14.053 1.00 94.38 92 PHE A C 1
ATOM 669 O O . PHE A 1 92 ? 11.970 2.562 -13.692 1.00 94.38 92 PHE A O 1
ATOM 676 N N . ARG A 1 93 ? 11.010 1.279 -15.248 1.00 94.75 93 ARG A N 1
ATOM 677 C CA . ARG A 1 93 ? 10.908 2.348 -16.262 1.00 94.75 93 ARG A CA 1
ATOM 678 C C . ARG A 1 93 ? 9.491 2.507 -16.798 1.00 94.75 93 ARG A C 1
ATOM 680 O O . ARG A 1 93 ? 8.768 1.519 -16.941 1.00 94.75 93 ARG A O 1
ATOM 687 N N . GLY A 1 94 ? 9.147 3.739 -17.162 1.00 93.81 94 GLY A N 1
ATOM 688 C CA . GLY A 1 94 ? 7.843 4.098 -17.711 1.00 93.81 94 GLY A CA 1
ATOM 689 C C . GLY A 1 94 ? 6.723 3.960 -16.683 1.00 93.81 94 GLY A C 1
ATOM 690 O O . GLY A 1 94 ? 6.973 3.913 -15.479 1.00 93.81 94 GLY A O 1
ATOM 691 N N . VAL A 1 95 ? 5.483 3.884 -17.169 1.00 95.00 95 VAL A N 1
ATOM 692 C CA . VAL A 1 95 ? 4.298 3.744 -16.316 1.00 95.00 95 VAL A CA 1
ATOM 693 C C . VAL A 1 95 ? 4.206 2.322 -15.772 1.00 95.00 95 VAL A C 1
ATOM 695 O O . VAL A 1 95 ? 4.011 1.367 -16.522 1.00 95.00 95 VAL A O 1
ATOM 698 N N . GLN A 1 96 ? 4.321 2.194 -14.455 1.00 95.25 96 GLN A N 1
ATOM 699 C CA . GLN A 1 96 ? 4.242 0.942 -13.713 1.00 95.25 96 GLN A CA 1
ATOM 700 C C . GLN A 1 96 ? 3.072 0.981 -12.735 1.00 95.25 96 GLN A C 1
ATOM 702 O O . GLN A 1 96 ? 2.772 2.020 -12.150 1.00 95.25 96 GLN A O 1
ATOM 707 N N . THR A 1 97 ? 2.414 -0.163 -12.544 1.00 96.44 97 THR A N 1
ATOM 708 C CA . THR A 1 97 ? 1.349 -0.317 -11.546 1.00 96.44 97 THR A CA 1
ATOM 709 C C . THR A 1 97 ? 1.793 -1.278 -10.449 1.00 96.44 97 THR A C 1
ATOM 711 O O . THR A 1 97 ? 2.175 -2.413 -10.735 1.00 96.44 97 THR A O 1
ATOM 714 N N . PHE A 1 98 ? 1.689 -0.846 -9.194 1.00 96.75 98 PHE A N 1
ATOM 715 C CA . PHE A 1 98 ? 1.945 -1.664 -8.011 1.00 96.75 98 PHE A CA 1
ATOM 716 C C . PHE A 1 98 ? 0.681 -1.745 -7.166 1.00 96.75 98 PHE A C 1
ATOM 718 O O . PHE A 1 98 ? 0.073 -0.726 -6.850 1.00 96.75 98 PHE A O 1
ATOM 725 N N . THR A 1 99 ? 0.284 -2.955 -6.786 1.00 97.31 99 THR A N 1
ATOM 726 C CA . THR A 1 99 ? -0.839 -3.188 -5.873 1.00 97.31 99 THR A CA 1
ATOM 727 C C . THR A 1 99 ? -0.309 -3.759 -4.571 1.00 97.31 99 THR A C 1
ATOM 729 O O . THR A 1 99 ? 0.197 -4.878 -4.547 1.00 97.31 99 THR A O 1
ATOM 732 N N . LEU A 1 100 ? -0.417 -2.990 -3.497 1.00 97.44 100 LEU A N 1
ATOM 733 C CA . LEU A 1 100 ? -0.007 -3.374 -2.155 1.00 97.44 100 LEU A CA 1
ATOM 734 C C . LEU A 1 100 ? -1.238 -3.794 -1.365 1.00 97.44 100 LEU A C 1
ATOM 736 O O . LEU A 1 100 ? -2.259 -3.106 -1.397 1.00 97.44 100 LEU A O 1
ATOM 740 N N . THR A 1 101 ? -1.134 -4.873 -0.603 1.00 97.94 101 THR A N 1
ATOM 741 C CA . THR A 1 101 ? -2.128 -5.204 0.425 1.00 97.94 101 THR A CA 1
ATOM 742 C C . THR A 1 101 ? -1.421 -5.447 1.737 1.00 97.94 101 THR A C 1
ATOM 744 O O . THR A 1 101 ? -0.370 -6.072 1.732 1.00 97.94 101 THR A O 1
ATOM 747 N N . TYR A 1 102 ? -1.978 -4.985 2.849 1.00 97.56 102 TYR A N 1
ATOM 748 C CA . TYR A 1 102 ? -1.445 -5.268 4.183 1.00 97.56 102 TYR A CA 1
ATOM 749 C C . TYR A 1 102 ? -2.523 -5.068 5.249 1.00 97.56 102 TYR A C 1
ATOM 751 O O . TYR A 1 102 ? -3.525 -4.386 5.022 1.00 97.56 102 TYR A O 1
ATOM 759 N N . THR A 1 103 ? -2.305 -5.644 6.426 1.00 97.75 103 THR A N 1
ATOM 760 C CA . THR A 1 103 ? -3.174 -5.462 7.591 1.00 97.75 103 THR A CA 1
ATOM 761 C C . THR A 1 103 ? -2.470 -4.594 8.623 1.00 97.75 103 TH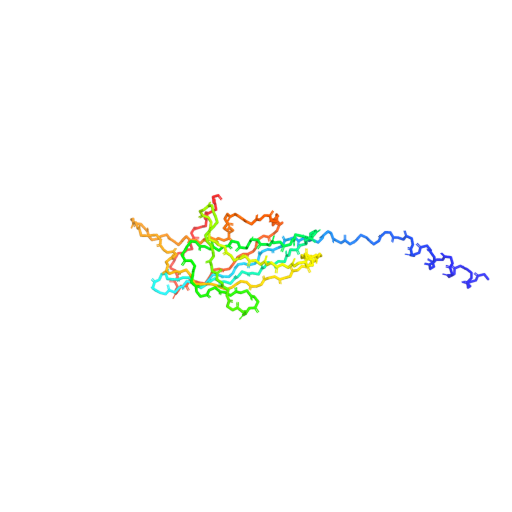R A C 1
ATOM 763 O O . THR A 1 103 ? -1.326 -4.856 8.986 1.00 97.75 103 THR A O 1
ATOM 766 N N . LEU A 1 104 ? -3.150 -3.560 9.111 1.00 96.69 104 LEU A N 1
ATOM 767 C CA . LEU A 1 104 ? -2.748 -2.825 10.303 1.00 96.69 104 LEU A CA 1
ATOM 768 C C . LEU A 1 104 ? -3.472 -3.434 11.509 1.00 96.69 104 LEU A C 1
ATOM 770 O O . LEU A 1 104 ? -4.704 -3.479 11.495 1.00 96.69 104 LEU A O 1
ATOM 774 N N . PRO A 1 105 ? -2.750 -3.892 12.546 1.00 94.62 105 PRO A N 1
ATOM 775 C CA . PRO A 1 105 ? -3.357 -4.558 13.697 1.00 94.62 105 PRO A CA 1
ATOM 776 C C . PRO A 1 105 ? -4.213 -3.607 14.538 1.00 94.62 105 PRO A C 1
ATOM 778 O O . PRO A 1 105 ? -5.155 -4.047 15.183 1.00 94.62 105 PRO A O 1
ATOM 781 N N . SER A 1 106 ? -3.910 -2.306 14.512 1.00 92.69 106 SER A N 1
ATOM 782 C CA . SER A 1 106 ? -4.756 -1.266 15.087 1.00 92.69 106 SER A CA 1
ATOM 783 C C . SER A 1 106 ? -4.652 0.015 14.265 1.00 92.69 106 SER A C 1
ATOM 785 O O . SER A 1 106 ? -3.555 0.493 13.974 1.00 92.69 106 SER A O 1
ATOM 787 N N . CYS A 1 107 ? -5.803 0.563 13.894 1.00 92.00 107 CYS A N 1
ATOM 788 C CA . CYS A 1 107 ? -5.958 1.881 13.280 1.00 92.00 107 CYS A CA 1
ATOM 789 C C . CYS A 1 107 ? -6.828 2.815 14.136 1.00 92.00 107 CYS A C 1
ATOM 791 O O . CYS A 1 107 ? -7.162 3.917 13.702 1.00 92.00 107 CYS A O 1
ATOM 793 N N . ILE A 1 108 ? -7.186 2.393 15.351 1.00 90.44 108 ILE A N 1
ATOM 794 C CA . ILE A 1 108 ? -7.967 3.179 16.304 1.00 90.44 108 ILE A CA 1
ATOM 795 C C . ILE A 1 108 ? -7.035 3.697 17.395 1.00 90.44 108 ILE A C 1
ATOM 797 O O . ILE A 1 108 ? -6.329 2.932 18.052 1.00 90.44 108 ILE A O 1
ATOM 801 N N . GLN A 1 109 ? -7.034 5.010 17.592 1.00 87.81 109 GLN A N 1
ATOM 802 C CA . GLN A 1 109 ? -6.433 5.636 18.759 1.00 87.81 109 GLN A CA 1
ATOM 803 C C . GLN A 1 109 ? -7.504 5.778 19.840 1.00 87.81 109 GLN A C 1
ATOM 805 O O . GLN A 1 109 ? -8.542 6.407 19.621 1.00 87.81 109 GLN A O 1
ATOM 810 N N . GLU A 1 110 ? -7.249 5.168 20.995 1.00 84.69 110 GLU A N 1
ATOM 811 C CA . GLU A 1 110 ? -8.098 5.284 22.180 1.00 84.69 110 GLU A CA 1
ATOM 812 C C . GLU A 1 110 ? -7.761 6.577 22.943 1.00 84.69 110 GLU A C 1
ATOM 814 O O . GLU A 1 110 ? -6.593 6.940 23.102 1.00 84.69 110 GLU A O 1
ATOM 819 N N . GLY A 1 111 ? -8.794 7.267 23.419 1.00 80.94 111 GLY A N 1
ATOM 820 C CA . GLY A 1 111 ? -8.725 8.522 24.167 1.00 80.94 111 GLY A CA 1
ATOM 821 C C . GLY A 1 111 ? -10.103 8.857 24.745 1.00 80.94 111 GLY A C 1
ATOM 822 O O . GLY A 1 111 ? -10.942 7.967 24.876 1.00 80.94 111 GLY A O 1
ATOM 823 N N . GLU A 1 112 ? -10.379 10.129 25.050 1.00 79.06 112 GLU A N 1
ATOM 824 C CA . GLU A 1 112 ? -11.742 10.559 25.433 1.00 79.06 112 GLU A CA 1
ATOM 825 C C . GLU A 1 112 ? -12.762 10.337 24.301 1.00 79.06 112 GLU A C 1
ATOM 827 O O . GLU A 1 112 ? -13.940 10.095 24.554 1.00 79.06 112 GLU A O 1
ATOM 832 N N . SER A 1 113 ? -12.293 10.357 23.049 1.00 81.38 113 SER A N 1
ATOM 833 C CA . SER A 1 113 ? -13.021 9.897 21.865 1.00 81.38 113 SER A CA 1
ATOM 834 C C . SER A 1 113 ? -12.163 8.895 21.085 1.00 81.38 113 SER A C 1
ATOM 836 O O . SER A 1 113 ? -10.933 8.961 21.118 1.00 81.38 113 SER A O 1
ATOM 838 N N . ARG A 1 114 ? -12.806 7.949 20.388 1.00 82.38 114 ARG A N 1
ATOM 839 C CA . ARG A 1 114 ? -12.117 6.988 19.514 1.00 82.38 114 ARG A CA 1
ATOM 840 C C . ARG A 1 114 ? -11.853 7.615 18.155 1.00 82.38 114 ARG A C 1
ATOM 842 O O . ARG A 1 114 ? -12.797 7.968 17.450 1.00 82.38 114 ARG A O 1
ATOM 849 N N . ILE A 1 115 ? -10.583 7.705 17.774 1.00 88.19 115 ILE A N 1
ATOM 850 C CA . ILE A 1 115 ? -10.162 8.327 16.515 1.00 88.19 115 ILE A CA 1
ATOM 851 C C . ILE A 1 115 ? -9.641 7.248 15.568 1.00 88.19 115 ILE A C 1
ATOM 853 O O . ILE A 1 115 ? -8.680 6.547 15.880 1.00 88.19 115 ILE A O 1
ATOM 857 N N . LEU A 1 116 ? -10.248 7.134 14.385 1.00 89.69 116 LEU A N 1
ATOM 858 C CA . LEU A 1 116 ? -9.705 6.336 13.287 1.00 89.69 116 LEU A CA 1
ATOM 859 C C . LEU A 1 116 ? -8.548 7.101 12.633 1.00 89.69 116 LEU A C 1
ATOM 861 O O . LEU A 1 116 ? -8.761 8.157 12.038 1.00 89.69 116 LEU A O 1
ATOM 865 N N . ARG A 1 117 ? -7.333 6.552 12.698 1.00 90.62 117 ARG A N 1
ATOM 866 C CA . ARG A 1 117 ? -6.136 7.133 12.083 1.00 90.62 117 ARG A CA 1
ATOM 867 C C . ARG A 1 117 ? -5.581 6.195 11.017 1.00 90.62 117 ARG A C 1
ATOM 869 O O . ARG A 1 117 ? -5.065 5.121 11.318 1.00 90.62 117 ARG A O 1
ATOM 876 N N . LEU A 1 118 ? -5.674 6.626 9.761 1.00 91.00 118 LEU A N 1
ATOM 877 C CA . LEU A 1 118 ? -5.217 5.864 8.601 1.00 91.00 118 LEU A CA 1
ATOM 878 C C . LEU A 1 118 ? -3.975 6.514 7.975 1.00 91.00 118 LEU A C 1
ATOM 880 O O . LEU A 1 118 ? -4.005 7.710 7.684 1.00 91.00 118 LEU A O 1
ATOM 884 N N . PRO A 1 119 ? -2.904 5.750 7.705 1.00 88.75 119 PRO A N 1
ATOM 885 C CA . PRO A 1 119 ? -1.762 6.237 6.940 1.00 88.75 119 PRO A CA 1
ATOM 886 C C . PRO A 1 119 ? -2.103 6.196 5.443 1.00 88.75 119 PRO A C 1
ATOM 888 O O . PRO A 1 119 ? -1.717 5.262 4.745 1.00 88.75 119 PRO A O 1
ATOM 891 N N . LEU A 1 120 ? -2.889 7.170 4.968 1.00 89.00 120 LEU A N 1
ATOM 892 C CA . LEU A 1 120 ? -3.336 7.238 3.567 1.00 89.00 120 LEU A CA 1
ATOM 893 C C . LEU A 1 120 ? -2.176 7.518 2.601 1.00 89.00 120 LEU A C 1
ATOM 895 O O . LEU A 1 120 ? -2.122 6.929 1.532 1.00 89.00 120 LEU A O 1
ATOM 899 N N . ALA A 1 121 ? -1.230 8.365 3.001 1.00 84.06 121 ALA A N 1
ATOM 900 C CA . ALA A 1 121 ? 0.023 8.610 2.293 1.00 84.06 121 ALA A CA 1
ATOM 901 C C . ALA A 1 121 ? 1.173 8.487 3.304 1.00 84.06 121 ALA A C 1
ATOM 903 O O . ALA A 1 121 ? 1.548 9.482 3.925 1.00 84.06 121 ALA A O 1
ATOM 904 N N . PRO A 1 122 ? 1.667 7.267 3.581 1.00 74.00 122 PRO A N 1
ATOM 905 C CA . PRO A 1 122 ? 2.738 7.095 4.548 1.00 74.00 122 PRO A CA 1
ATOM 906 C C . PRO A 1 122 ? 4.022 7.768 4.047 1.00 74.00 122 PRO A C 1
ATOM 908 O O . PRO A 1 122 ? 4.328 7.748 2.853 1.00 74.00 122 PRO A O 1
ATOM 911 N N . GLU A 1 123 ? 4.767 8.365 4.976 1.00 81.06 123 GLU A N 1
ATOM 912 C CA . GLU A 1 123 ? 6.054 9.000 4.691 1.00 81.06 123 GLU A CA 1
ATOM 913 C C . GLU A 1 123 ? 7.021 8.010 4.022 1.00 81.06 123 GLU A C 1
ATOM 915 O O . GLU A 1 123 ? 7.010 6.814 4.320 1.00 81.06 123 GLU A O 1
ATOM 920 N N . GLY A 1 124 ? 7.878 8.511 3.129 1.00 83.69 124 GLY A N 1
ATOM 921 C CA . GLY A 1 124 ? 8.948 7.717 2.515 1.00 83.69 124 GLY A CA 1
ATOM 922 C C . GLY A 1 124 ? 8.725 7.272 1.073 1.00 83.69 124 GLY A C 1
ATOM 923 O O . GLY A 1 124 ? 9.600 6.607 0.521 1.00 83.69 124 GLY A O 1
ATOM 924 N N . LEU A 1 125 ? 7.603 7.626 0.438 1.00 89.00 125 LEU A N 1
ATOM 925 C CA . LEU A 1 125 ? 7.442 7.401 -0.998 1.00 89.00 125 LEU A CA 1
ATOM 926 C C . LEU A 1 125 ? 8.286 8.437 -1.747 1.00 89.00 125 LEU A C 1
ATOM 928 O O . LEU A 1 125 ? 8.019 9.632 -1.668 1.00 89.00 125 LEU A O 1
ATOM 932 N N . ALA A 1 126 ? 9.312 7.975 -2.461 1.00 86.19 126 ALA A N 1
ATOM 933 C CA . ALA A 1 126 ? 10.232 8.859 -3.178 1.00 86.19 126 ALA A CA 1
ATOM 934 C C . ALA A 1 126 ? 9.590 9.530 -4.406 1.00 86.19 126 ALA A C 1
ATOM 936 O O . ALA A 1 126 ? 10.005 10.615 -4.808 1.00 86.19 126 ALA A O 1
ATOM 937 N N . CYS A 1 127 ? 8.592 8.884 -5.013 1.00 86.81 127 CYS A N 1
ATOM 938 C CA . CYS A 1 127 ? 7.904 9.407 -6.188 1.00 86.81 127 CYS A CA 1
ATOM 939 C C . CYS A 1 127 ? 6.802 10.396 -5.770 1.00 86.81 127 CYS A C 1
ATOM 941 O O . CYS A 1 127 ? 6.000 10.053 -4.896 1.00 86.81 127 CYS A O 1
ATOM 943 N N . PRO A 1 128 ? 6.707 11.581 -6.405 1.00 89.75 128 PRO A N 1
ATOM 944 C CA . PRO A 1 128 ? 5.596 12.494 -6.163 1.00 89.75 128 PRO A CA 1
ATOM 945 C C . PRO A 1 128 ? 4.282 11.840 -6.596 1.00 89.75 128 PRO A C 1
ATOM 947 O O . PRO A 1 128 ? 4.257 11.090 -7.570 1.00 89.75 128 PRO A O 1
ATOM 950 N N . VAL A 1 129 ? 3.200 12.121 -5.872 1.00 91.62 129 VAL A N 1
ATOM 951 C CA . VAL A 1 129 ? 1.843 11.670 -6.204 1.00 91.62 129 VAL A CA 1
ATOM 952 C C . VAL A 1 129 ? 1.028 12.896 -6.578 1.00 91.62 129 VAL A C 1
ATOM 954 O O . VAL A 1 129 ? 0.825 13.775 -5.743 1.00 91.62 129 VAL A O 1
ATOM 957 N N . ASP A 1 130 ? 0.549 12.937 -7.814 1.00 93.81 130 ASP A N 1
ATOM 958 C CA . ASP A 1 130 ? -0.218 14.060 -8.354 1.00 93.81 130 ASP A CA 1
ATOM 959 C C . ASP A 1 130 ? -1.684 14.002 -7.906 1.00 93.81 130 ASP A C 1
ATOM 961 O O . ASP A 1 130 ? -2.310 15.026 -7.627 1.00 93.81 130 ASP A O 1
ATOM 965 N N . ARG A 1 131 ? -2.233 12.785 -7.775 1.00 93.62 131 ARG A N 1
ATOM 966 C CA . ARG A 1 131 ? -3.605 12.560 -7.305 1.00 93.62 131 ARG A CA 1
ATOM 967 C C . ARG A 1 131 ? -3.703 11.376 -6.354 1.00 93.62 131 ARG A C 1
ATOM 969 O O . ARG A 1 131 ? -3.363 10.245 -6.704 1.00 93.62 131 ARG A O 1
ATOM 976 N N . LEU A 1 132 ? -4.283 11.633 -5.182 1.00 93.81 132 LEU A N 1
ATOM 977 C CA . LEU A 1 132 ? -4.653 10.618 -4.201 1.00 93.81 132 LEU A CA 1
ATOM 978 C C . LEU A 1 132 ? -6.176 10.514 -4.101 1.00 93.81 132 LEU A C 1
ATOM 980 O O . LEU A 1 132 ? -6.866 11.504 -3.879 1.00 93.81 132 LEU A O 1
ATOM 984 N N . THR A 1 133 ? -6.702 9.300 -4.237 1.00 95.00 133 THR A N 1
ATOM 985 C CA . THR A 1 133 ? -8.103 8.977 -3.936 1.00 95.00 133 THR A CA 1
ATOM 986 C C . THR A 1 133 ? -8.141 7.935 -2.837 1.00 95.00 133 THR A C 1
ATOM 988 O O . THR A 1 133 ? -7.381 6.970 -2.872 1.00 95.00 133 THR A O 1
ATOM 991 N N . PHE A 1 134 ? -9.036 8.095 -1.866 1.00 94.69 134 PHE A N 1
ATOM 992 C CA . PHE A 1 134 ? -9.203 7.101 -0.817 1.00 94.69 134 PHE A CA 1
ATOM 993 C C . PHE A 1 134 ? -10.666 6.743 -0.583 1.00 94.69 134 PHE A C 1
ATOM 995 O O . PHE A 1 134 ? -11.574 7.550 -0.780 1.00 94.69 134 PHE A O 1
ATOM 1002 N N . ARG A 1 135 ? -10.884 5.511 -0.129 1.00 94.88 135 ARG A N 1
ATOM 1003 C CA . ARG A 1 135 ? -12.184 4.995 0.282 1.00 94.88 135 ARG A CA 1
ATOM 1004 C C . ARG A 1 135 ? -12.043 4.251 1.598 1.00 94.88 135 ARG A C 1
ATOM 1006 O O . ARG A 1 135 ? -11.238 3.330 1.712 1.00 94.88 135 ARG A O 1
ATOM 1013 N N . VAL A 1 136 ? -12.867 4.620 2.571 1.00 93.06 136 VAL A N 1
ATOM 1014 C CA . VAL A 1 136 ? -12.915 3.965 3.881 1.00 93.06 136 VAL A CA 1
ATOM 1015 C C . VAL A 1 136 ? -14.249 3.247 4.029 1.00 93.06 136 VAL A C 1
ATOM 1017 O O . VAL A 1 136 ? -15.304 3.837 3.810 1.00 93.06 136 VAL A O 1
ATOM 1020 N N . THR A 1 137 ? -14.198 1.970 4.395 1.00 92.88 137 THR A N 1
ATOM 1021 C CA . THR A 1 137 ? -15.364 1.179 4.798 1.00 92.88 137 THR A CA 1
ATOM 1022 C C . THR A 1 137 ? -15.300 0.986 6.303 1.00 92.88 137 THR A C 1
ATOM 1024 O O . THR A 1 137 ? -14.351 0.387 6.805 1.00 92.88 137 THR A O 1
ATOM 1027 N N . LEU A 1 138 ? -16.284 1.525 7.015 1.00 90.50 138 LEU A N 1
ATOM 1028 C CA . LEU A 1 138 ? -16.369 1.444 8.471 1.00 90.50 138 LEU A CA 1
ATOM 1029 C C . LEU A 1 138 ? -17.103 0.154 8.901 1.00 90.50 138 LEU A C 1
ATOM 1031 O O . LEU A 1 138 ? -17.896 -0.371 8.116 1.00 90.50 138 LEU A O 1
ATOM 1035 N N . PRO A 1 139 ? -16.883 -0.363 10.128 1.00 88.31 139 PRO A N 1
ATOM 1036 C CA . PRO A 1 139 ? -17.382 -1.682 10.537 1.00 88.31 139 PRO A CA 1
ATOM 1037 C C . PRO A 1 139 ? -18.888 -1.715 10.836 1.00 88.31 139 PRO A C 1
ATOM 1039 O O . PRO A 1 139 ? -19.441 -2.778 11.108 1.00 88.31 139 PRO A O 1
ATOM 1042 N N . GLY A 1 140 ? -19.562 -0.565 10.810 1.00 85.81 140 GLY A N 1
ATOM 1043 C CA . GLY A 1 140 ? -20.982 -0.442 11.109 1.00 85.81 140 GLY A CA 1
ATOM 1044 C C . GLY A 1 140 ? -21.547 0.899 10.658 1.00 85.81 140 GLY A C 1
ATOM 1045 O O . GLY A 1 140 ? -20.835 1.738 10.104 1.00 85.81 140 GLY A O 1
ATOM 1046 N N . ALA A 1 141 ? -22.844 1.089 10.890 1.00 81.44 141 ALA A N 1
ATOM 1047 C CA . ALA A 1 141 ? -23.505 2.361 10.640 1.00 81.44 141 ALA A CA 1
ATOM 1048 C C . ALA A 1 141 ? -23.086 3.398 11.691 1.00 81.44 141 ALA A C 1
ATOM 1050 O O . ALA A 1 141 ? -22.973 3.083 12.875 1.00 81.44 141 ALA A O 1
ATOM 1051 N N . PHE A 1 142 ? -22.898 4.636 11.248 1.00 74.62 142 PHE A N 1
ATOM 1052 C CA . PHE A 1 142 ? -22.639 5.777 12.117 1.00 74.62 142 PHE A CA 1
ATOM 1053 C C . PHE A 1 142 ? -23.902 6.629 12.155 1.00 74.62 142 PHE A C 1
ATOM 1055 O O . PHE A 1 142 ? -24.526 6.861 11.120 1.00 74.62 142 PHE A O 1
ATOM 1062 N N . SER A 1 143 ? -24.291 7.069 13.351 1.00 77.38 143 SER A N 1
ATOM 1063 C CA . SER A 1 143 ? -25.410 7.999 13.535 1.00 77.38 143 SER A CA 1
ATOM 1064 C C . SER A 1 143 ? -25.074 9.411 13.056 1.00 77.38 143 SER A C 1
ATOM 1066 O O . SER A 1 143 ? -25.975 10.197 12.780 1.00 77.38 143 SER A O 1
ATOM 1068 N N . GLU A 1 144 ? -23.783 9.723 12.947 1.00 78.75 144 GLU A N 1
ATOM 1069 C CA . GLU A 1 144 ? -23.258 11.031 12.577 1.00 78.75 144 GLU A CA 1
ATOM 1070 C C . GLU A 1 144 ? -22.250 10.901 11.433 1.00 78.75 144 GLU A C 1
ATOM 1072 O O . GLU A 1 144 ? -21.623 9.857 11.242 1.00 78.75 144 GLU A O 1
ATOM 1077 N N . THR A 1 145 ? -22.093 11.973 10.655 1.00 76.50 145 THR A N 1
ATOM 1078 C CA . THR A 1 145 ? -21.071 12.017 9.604 1.00 76.50 145 THR A CA 1
ATOM 1079 C C . THR A 1 145 ? -19.698 12.192 10.255 1.00 76.50 145 THR A C 1
ATOM 1081 O O . THR A 1 145 ? -19.521 13.158 10.998 1.00 76.50 145 THR A O 1
ATOM 1084 N N . PRO A 1 146 ? -18.715 11.313 9.985 1.00 73.12 146 PRO A N 1
ATOM 1085 C CA . PRO A 1 146 ? -17.365 11.490 10.503 1.00 73.12 146 PRO A CA 1
ATOM 1086 C C . PRO A 1 146 ? -16.764 12.811 10.019 1.00 73.12 146 PRO A C 1
ATOM 1088 O O . PRO A 1 146 ? -16.867 13.149 8.838 1.00 73.12 146 PRO A O 1
ATOM 1091 N N . SER A 1 147 ? -16.099 13.542 10.911 1.00 81.50 147 SER A N 1
ATOM 1092 C CA . SER A 1 147 ? -15.247 14.652 10.500 1.00 81.50 147 SER A CA 1
ATOM 1093 C C . SER A 1 147 ? -13.959 14.106 9.884 1.00 81.50 147 SER A C 1
ATOM 1095 O O . SER A 1 147 ? -13.355 13.156 10.385 1.00 81.50 147 SER A O 1
ATOM 1097 N N . PHE A 1 148 ? -13.546 14.698 8.766 1.00 79.44 148 PHE A N 1
ATOM 1098 C CA . PHE A 1 148 ? -12.278 14.385 8.120 1.00 79.44 148 PHE A CA 1
ATOM 1099 C C . PHE A 1 148 ? -11.293 15.524 8.356 1.00 79.44 148 PHE A C 1
ATOM 1101 O O . PHE A 1 148 ? -11.595 16.679 8.055 1.00 79.44 148 PHE A O 1
ATOM 1108 N N . THR A 1 149 ? -10.102 15.171 8.834 1.00 79.94 149 THR A N 1
ATOM 1109 C CA . THR A 1 149 ? -8.976 16.092 8.982 1.00 79.94 149 THR A CA 1
ATOM 1110 C C . THR A 1 149 ? -7.744 15.445 8.366 1.00 79.94 149 THR A C 1
ATOM 1112 O O . THR A 1 149 ? -7.372 14.333 8.744 1.00 79.94 149 THR A O 1
ATOM 1115 N N . SER A 1 150 ? -7.104 16.141 7.431 1.00 73.69 150 SER A N 1
ATOM 1116 C CA . SER A 1 150 ? -5.759 15.825 6.945 1.00 73.69 150 SER A CA 1
ATOM 1117 C C . SER A 1 150 ? -4.756 16.780 7.591 1.00 73.69 150 SER A C 1
ATOM 1119 O O . SER A 1 150 ? -5.067 17.961 7.756 1.00 73.6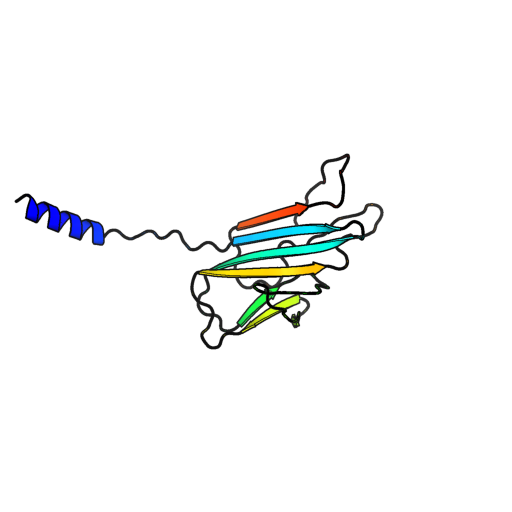9 150 SER A O 1
ATOM 1121 N N . GLY A 1 151 ? -3.588 16.263 7.969 1.00 61.00 151 GLY A N 1
ATOM 1122 C CA . GLY A 1 151 ? -2.458 17.041 8.487 1.00 61.00 151 GLY A CA 1
ATOM 1123 C C . GLY A 1 151 ? -1.354 17.190 7.458 1.00 61.00 151 GLY A C 1
ATOM 1124 O O . GLY A 1 151 ? -1.344 16.372 6.510 1.00 61.00 151 GLY A O 1
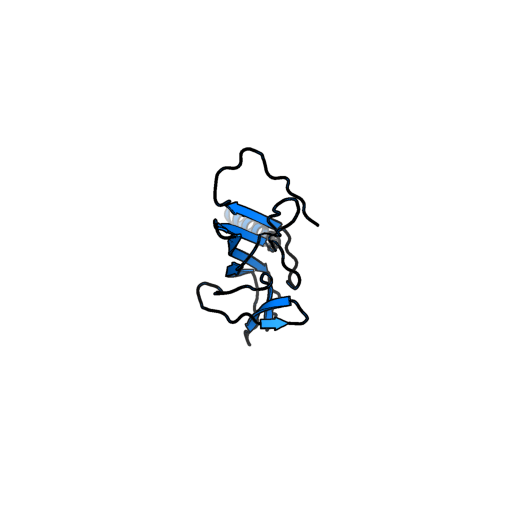#

Sequence (151 aa):
MRRLLLAVLCLLLFTLPVWGAEAENTMEVTAVVNGDGSCRMAVKLVLNLDGPERLVLPVGSGAQDATVNGAAAKVQRLDNIQALVLESPAGFRGVQTFTLTYTLPSCIQEGESRILRLPLAPEGLACPVDRLTFRVTLPGAFSETPSFTSG

Secondary structure (DSSP, 8-state):
-HHHHHHHHHHHHTTS---PPP---EEEEEEEE-TTS-EEEEEEEEEEEE--SEEEEEE-TT-EEEEETTEE--EEEETTEEEEEEE-TT--EEEEEEEEEEEES--EE-SSS-EE---SS-TT--S--SEEEEEEE-SS--SSPPP----

Foldseek 3Di:
DVVVVVVVVVVVVVPDPPPDPDQAWEKEWEWEQAPQQKIKIKIKIWAADPFDQKFWAFDDPQWDQKDKPPHGFDFDADPNTTTGMDGHPRGDHGIDMIIMITMGSHQWDDDPDIDRHDCQPPPDGPGDHPYYHYDYHYNDDDPDDDDDDDD

pLDDT: mean 88.14, std 10.36, range [52.62, 98.12]